Protein AF-A0A1H9X9X4-F1 (afdb_monomer_lite)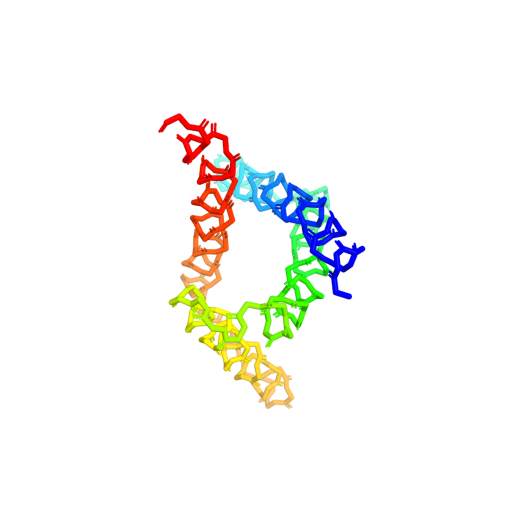

Secondary structure (DSSP, 8-state):
-HHHHHHHHHHHHHHHHHHHHHHHHHHHHHHHT---HHHHHHHHHHHHHHHHHHHHHHHH-TTSTTHHHHHHHHHHHHHHHHHHHTTPPPPHHHHHHHHHHHHHHHHHHHHHHHHTT-

Sequence (118 aa):
MKTLRKASKIIDVVVFVAATLAIAGVFYEGMTLKWYDIVGMFVICMDYSFMPATIIHLIVDRKEKMIWFHVFSMVIILIAIVMKISETDYPAITLVLWYFYIWFLYGTIYVKAFWLDK

Foldseek 3Di:
DVVLVVVLLVLLVQLLVLLVLLLVQVVVCVVVVHDDVVSVVSVVSNVVSVVVSLVSCCVPVVPPPLVVLSVVVVVVVVVVVVCVVVVHDDDPVVVVVVSVSSNVSSVVVNVCVVPVVD

Structure (mmCIF, N/CA/C/O backbone):
data_AF-A0A1H9X9X4-F1
#
_entry.id   AF-A0A1H9X9X4-F1
#
loop_
_atom_site.group_PDB
_atom_site.id
_atom_site.type_symbol
_atom_site.label_atom_id
_atom_site.label_alt_id
_atom_site.label_comp_id
_atom_site.label_asym_id
_atom_site.label_entity_id
_atom_site.label_seq_id
_atom_site.pdbx_PDB_ins_code
_atom_site.Cartn_x
_atom_site.Cartn_y
_atom_site.Cartn_z
_atom_site.occupancy
_atom_site.B_iso_or_equiv
_atom_site.auth_seq_id
_atom_site.auth_comp_id
_atom_site.auth_asym_id
_atom_site.auth_atom_id
_atom_site.pdbx_PDB_model_num
ATOM 1 N N . MET A 1 1 ? -5.803 -2.601 23.266 1.00 68.69 1 MET A N 1
ATOM 2 C CA . MET A 1 1 ? -6.465 -2.263 21.979 1.00 68.69 1 MET A CA 1
ATOM 3 C C . MET A 1 1 ? -6.376 -0.783 21.601 1.00 68.69 1 MET A C 1
ATOM 5 O O . MET A 1 1 ? -6.004 -0.514 20.469 1.00 68.69 1 MET A O 1
ATOM 9 N N . LYS A 1 2 ? -6.650 0.183 22.498 1.00 76.25 2 LYS A N 1
ATOM 10 C CA . LYS A 1 2 ? -6.583 1.626 22.159 1.00 76.25 2 LYS A CA 1
ATOM 11 C C . LYS A 1 2 ? -5.210 2.083 21.629 1.00 76.25 2 LYS A C 1
ATOM 13 O O . LYS A 1 2 ? -5.159 2.778 20.623 1.00 76.25 2 LYS A O 1
ATOM 18 N N . THR A 1 3 ? -4.111 1.640 22.247 1.00 81.88 3 THR A N 1
ATOM 19 C CA . THR A 1 3 ? -2.740 1.960 21.797 1.00 81.88 3 THR A CA 1
ATOM 20 C C . THR A 1 3 ? -2.440 1.410 20.404 1.00 81.88 3 THR A C 1
ATOM 22 O O . THR A 1 3 ? -1.915 2.131 19.567 1.00 81.88 3 THR A O 1
ATOM 25 N N . LEU A 1 4 ? -2.850 0.167 20.124 1.00 82.50 4 LEU A N 1
ATOM 26 C CA . LEU A 1 4 ? -2.650 -0.478 18.823 1.00 82.50 4 LEU A CA 1
ATOM 27 C C . LEU A 1 4 ? -3.436 0.233 17.711 1.00 82.50 4 LEU A C 1
ATOM 29 O O . LEU A 1 4 ?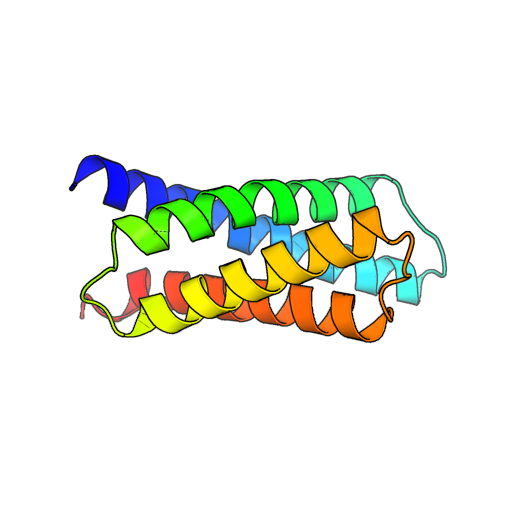 -2.907 0.437 16.629 1.00 82.50 4 LEU A O 1
ATOM 33 N N . ARG A 1 5 ? -4.656 0.697 18.009 1.00 81.94 5 ARG A N 1
ATOM 34 C CA . ARG A 1 5 ? -5.467 1.511 17.090 1.00 81.94 5 ARG A CA 1
ATOM 35 C C . ARG A 1 5 ? -4.883 2.911 16.849 1.00 81.94 5 ARG A C 1
ATOM 37 O O . ARG A 1 5 ? -5.092 3.492 15.794 1.00 81.94 5 ARG A O 1
ATOM 44 N N . LYS A 1 6 ? -4.158 3.485 17.815 1.00 83.31 6 LYS A N 1
ATOM 45 C CA . LYS A 1 6 ? -3.428 4.747 17.600 1.00 83.31 6 LYS A CA 1
ATOM 46 C C . LYS A 1 6 ? -2.180 4.523 16.743 1.00 83.31 6 LYS A C 1
ATOM 48 O O . LYS A 1 6 ? -1.901 5.333 15.870 1.00 83.31 6 LYS A O 1
ATOM 53 N N . ALA A 1 7 ? -1.465 3.424 16.983 1.00 84.88 7 ALA A N 1
ATOM 54 C CA . ALA A 1 7 ? -0.311 3.032 16.183 1.00 84.88 7 ALA A CA 1
ATOM 55 C C . ALA A 1 7 ? -0.704 2.711 14.734 1.00 84.88 7 ALA A C 1
ATOM 57 O O . ALA A 1 7 ? -0.021 3.176 13.828 1.00 84.88 7 ALA A O 1
ATOM 58 N N . SER A 1 8 ? -1.827 2.009 14.513 1.00 86.88 8 SER A N 1
ATOM 59 C CA . SER A 1 8 ? -2.323 1.707 13.163 1.00 86.88 8 SER A CA 1
ATOM 60 C C . SER A 1 8 ? -2.524 2.986 12.357 1.00 86.88 8 SER A C 1
ATOM 62 O O . SER A 1 8 ? -1.907 3.125 11.317 1.00 86.88 8 SER A O 1
ATOM 64 N N . LYS A 1 9 ? -3.204 3.997 12.918 1.00 86.69 9 LYS A N 1
ATOM 65 C CA . LYS A 1 9 ? -3.400 5.295 12.247 1.00 86.69 9 LYS A CA 1
ATOM 66 C C . LYS A 1 9 ? -2.101 5.962 11.787 1.00 86.69 9 LYS A C 1
ATOM 68 O O . LYS A 1 9 ? -2.086 6.598 10.744 1.00 86.69 9 LYS A O 1
ATOM 73 N N . ILE A 1 10 ? -1.026 5.868 12.572 1.00 89.12 10 ILE A N 1
ATOM 74 C CA . ILE A 1 10 ? 0.274 6.444 12.191 1.00 89.12 10 ILE A CA 1
ATOM 75 C C . ILE A 1 10 ? 0.867 5.653 11.025 1.00 89.12 10 ILE A C 1
ATOM 77 O O . ILE A 1 10 ? 1.336 6.243 10.056 1.00 89.12 10 ILE A O 1
ATOM 81 N N . ILE A 1 11 ? 0.815 4.324 11.113 1.00 91.56 11 ILE A N 1
ATOM 82 C CA . ILE A 1 11 ? 1.291 3.435 10.056 1.00 91.56 11 ILE A CA 1
ATOM 83 C C . ILE A 1 11 ? 0.491 3.671 8.769 1.00 91.56 11 ILE A C 1
ATOM 85 O O . ILE A 1 11 ? 1.090 3.744 7.705 1.00 91.56 11 ILE A O 1
ATOM 89 N N . ASP A 1 12 ? -0.819 3.896 8.857 1.00 91.38 12 ASP A N 1
ATOM 90 C CA . ASP A 1 12 ? -1.682 4.146 7.700 1.00 91.38 12 ASP A CA 1
ATOM 91 C C . ASP A 1 12 ? -1.232 5.371 6.898 1.00 91.38 12 ASP A C 1
ATOM 93 O O . ASP A 1 12 ? -1.203 5.343 5.668 1.00 91.38 12 ASP A O 1
ATOM 97 N N . VAL A 1 13 ? -0.820 6.435 7.596 1.00 91.62 13 VAL A N 1
ATOM 98 C CA . VAL A 1 13 ? -0.254 7.637 6.968 1.00 91.62 13 VAL A CA 1
ATOM 99 C C . VAL A 1 13 ? 1.063 7.318 6.270 1.00 91.62 13 VAL A C 1
ATOM 101 O O . VAL A 1 13 ? 1.278 7.759 5.144 1.00 91.62 13 VAL A O 1
ATOM 104 N N . VAL A 1 14 ? 1.936 6.542 6.917 1.00 92.81 14 VAL A N 1
ATOM 105 C CA . VAL A 1 14 ? 3.222 6.137 6.331 1.00 92.81 14 VAL A CA 1
ATOM 106 C C . VAL A 1 14 ? 2.999 5.321 5.058 1.00 92.81 14 VAL A C 1
ATOM 108 O O . VAL A 1 14 ? 3.609 5.633 4.037 1.00 92.81 14 VAL A O 1
ATOM 111 N N . VAL A 1 15 ? 2.087 4.344 5.090 1.00 94.50 15 VAL A N 1
ATOM 112 C CA . VAL A 1 15 ? 1.727 3.528 3.920 1.00 94.50 15 VAL A CA 1
ATOM 113 C C . VAL A 1 15 ? 1.198 4.410 2.796 1.00 94.50 15 VAL A C 1
ATOM 115 O O . VAL A 1 15 ? 1.648 4.290 1.659 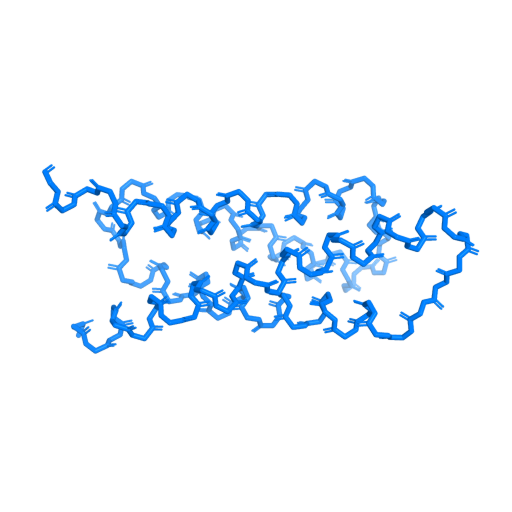1.00 94.50 15 VAL A O 1
ATOM 118 N N . PHE A 1 16 ? 0.280 5.329 3.103 1.00 94.50 16 PHE A N 1
ATOM 119 C CA . PHE A 1 16 ? -0.305 6.217 2.102 1.00 94.50 16 PHE A CA 1
ATOM 120 C C . PHE A 1 16 ? 0.739 7.117 1.428 1.00 94.50 16 PHE A C 1
ATOM 122 O O . PHE A 1 16 ? 0.761 7.238 0.200 1.00 94.50 16 PHE A O 1
ATOM 129 N N . VAL A 1 17 ? 1.631 7.728 2.213 1.00 94.00 17 VAL A N 1
ATOM 130 C CA . VAL A 1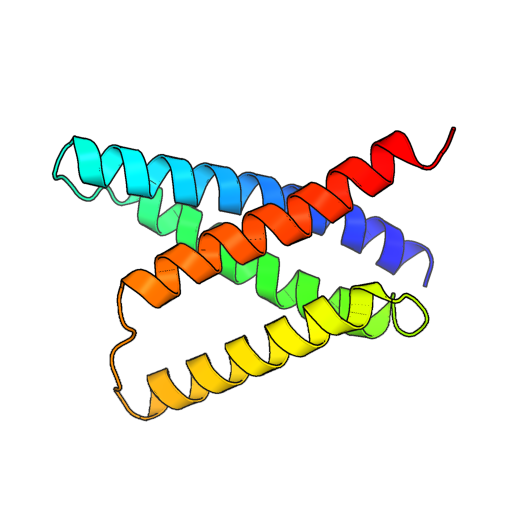 17 ? 2.700 8.589 1.690 1.00 94.00 17 VAL A CA 1
ATOM 131 C C . VAL A 1 17 ? 3.691 7.774 0.862 1.00 94.00 17 VAL A C 1
ATOM 133 O O . VAL A 1 17 ? 4.019 8.181 -0.251 1.00 94.00 17 VAL A O 1
ATOM 136 N N . ALA A 1 18 ? 4.124 6.611 1.355 1.00 93.50 18 ALA A N 1
ATOM 137 C CA . ALA A 1 18 ? 5.051 5.745 0.633 1.00 93.50 18 ALA A CA 1
ATOM 138 C C . ALA A 1 18 ? 4.451 5.251 -0.692 1.00 93.50 18 ALA A C 1
ATOM 140 O O . ALA A 1 18 ? 5.110 5.345 -1.723 1.00 93.50 18 ALA A O 1
ATOM 141 N N . ALA A 1 19 ? 3.183 4.825 -0.693 1.00 93.62 19 ALA A N 1
ATOM 142 C CA . ALA A 1 19 ? 2.465 4.434 -1.905 1.00 93.62 19 ALA A CA 1
ATOM 143 C C . ALA A 1 19 ? 2.346 5.595 -2.903 1.00 93.62 19 ALA A C 1
ATOM 145 O O . ALA A 1 19 ? 2.576 5.415 -4.096 1.00 93.62 19 ALA A O 1
ATOM 146 N N . THR A 1 20 ? 2.044 6.804 -2.420 1.00 94.50 20 THR A N 1
ATOM 147 C CA . THR A 1 20 ? 1.959 8.003 -3.269 1.00 94.50 20 THR A CA 1
ATOM 148 C C . THR A 1 20 ? 3.301 8.309 -3.938 1.00 94.50 20 THR A C 1
ATOM 150 O O . THR A 1 20 ? 3.346 8.548 -5.144 1.00 94.50 20 THR A O 1
ATOM 153 N N . LEU A 1 21 ? 4.397 8.275 -3.172 1.00 93.19 21 LEU A N 1
ATOM 154 C CA . LEU A 1 21 ? 5.745 8.524 -3.687 1.00 93.19 21 LEU A CA 1
ATOM 155 C C . LEU A 1 21 ? 6.219 7.412 -4.628 1.00 93.19 21 LEU A C 1
ATOM 157 O O . LEU A 1 21 ? 6.841 7.714 -5.642 1.00 93.19 21 LEU A O 1
ATOM 161 N N . ALA A 1 22 ? 5.895 6.151 -4.333 1.00 90.75 22 ALA A N 1
ATOM 162 C CA . ALA A 1 22 ? 6.214 5.015 -5.192 1.00 90.75 22 ALA A CA 1
ATOM 163 C C . ALA A 1 22 ? 5.511 5.137 -6.549 1.00 90.75 22 ALA A C 1
ATOM 165 O O . ALA A 1 22 ? 6.164 5.045 -7.585 1.00 90.75 22 ALA A O 1
ATOM 166 N N . ILE A 1 23 ? 4.205 5.429 -6.556 1.00 91.62 23 ILE A N 1
ATOM 167 C CA . ILE A 1 23 ? 3.447 5.672 -7.789 1.00 91.62 23 ILE A CA 1
ATOM 168 C C . ILE A 1 23 ? 4.055 6.854 -8.548 1.00 91.62 23 ILE A C 1
ATOM 170 O O . ILE A 1 23 ? 4.419 6.706 -9.711 1.00 91.62 23 ILE A O 1
ATOM 174 N N . ALA A 1 24 ? 4.224 8.011 -7.902 1.00 90.50 24 ALA A N 1
ATOM 175 C CA . ALA A 1 24 ? 4.791 9.191 -8.554 1.00 90.50 24 ALA A CA 1
ATOM 176 C C . ALA A 1 24 ? 6.182 8.917 -9.153 1.00 90.50 24 ALA A C 1
ATOM 178 O O . ALA A 1 24 ? 6.455 9.329 -10.280 1.00 90.50 24 ALA A O 1
ATOM 179 N N . GLY A 1 25 ? 7.025 8.177 -8.429 1.00 87.62 25 GLY A N 1
ATOM 180 C CA . GLY A 1 25 ? 8.339 7.738 -8.883 1.00 87.62 25 GLY A CA 1
ATOM 181 C C . GLY A 1 25 ? 8.261 6.867 -10.132 1.00 87.62 25 GLY A C 1
ATOM 182 O O . GLY A 1 25 ? 8.857 7.214 -11.146 1.00 87.62 25 GLY A O 1
ATOM 183 N N . VAL A 1 26 ? 7.457 5.801 -10.104 1.00 85.88 26 VAL A N 1
ATOM 184 C CA . VAL A 1 26 ? 7.297 4.878 -11.243 1.00 85.88 26 VAL A CA 1
ATOM 185 C C . VAL A 1 26 ? 6.765 5.601 -12.485 1.00 85.88 26 VAL A C 1
ATOM 187 O O . VAL A 1 26 ? 7.233 5.357 -13.597 1.00 85.88 26 VAL A O 1
ATOM 190 N N . PHE A 1 27 ? 5.813 6.524 -12.323 1.00 87.00 27 PHE A N 1
ATOM 191 C CA . PHE A 1 27 ? 5.314 7.327 -13.444 1.00 87.00 27 PHE A CA 1
ATOM 192 C C . PHE A 1 27 ? 6.387 8.277 -13.995 1.00 87.00 27 PHE A C 1
ATOM 194 O O . PHE A 1 27 ? 6.540 8.380 -15.213 1.00 87.00 27 PHE A O 1
ATOM 201 N N . TYR A 1 28 ? 7.154 8.941 -13.127 1.00 86.00 28 TYR A N 1
ATOM 202 C CA . TYR A 1 28 ? 8.253 9.815 -13.543 1.00 86.00 28 TYR A CA 1
ATOM 203 C C . TYR A 1 28 ? 9.354 9.049 -14.294 1.00 86.00 28 TYR A C 1
ATOM 205 O O . TYR A 1 28 ? 9.851 9.508 -15.324 1.00 86.00 28 TYR A O 1
ATOM 213 N N . GLU A 1 29 ? 9.703 7.855 -13.827 1.00 84.12 29 GLU A N 1
ATOM 214 C CA . GLU A 1 29 ? 10.651 6.955 -14.490 1.00 84.12 29 GLU A CA 1
ATOM 215 C C . GLU A 1 29 ? 10.147 6.483 -15.848 1.00 84.12 29 GLU A C 1
ATOM 217 O O . GLU A 1 29 ? 10.891 6.509 -16.829 1.00 84.12 29 GLU A O 1
ATOM 222 N N . GLY A 1 30 ? 8.859 6.141 -15.938 1.00 81.19 30 GLY A N 1
ATOM 223 C CA . GLY A 1 30 ? 8.211 5.816 -17.206 1.00 81.19 30 GLY A CA 1
ATOM 224 C C . GLY A 1 30 ? 8.266 6.972 -18.210 1.00 81.19 30 GLY A C 1
ATOM 225 O O . GLY A 1 30 ? 8.517 6.746 -19.391 1.00 81.19 30 GLY A O 1
ATOM 226 N N . MET A 1 31 ? 8.097 8.216 -17.749 1.00 83.44 31 MET A N 1
ATOM 227 C CA . MET A 1 31 ? 8.208 9.411 -18.597 1.00 83.44 31 MET A CA 1
ATOM 228 C C . MET A 1 31 ? 9.648 9.710 -19.029 1.00 83.44 31 MET A C 1
ATOM 230 O O . MET A 1 31 ? 9.875 10.176 -20.144 1.00 83.44 31 MET A O 1
ATOM 234 N N . THR A 1 32 ? 10.619 9.483 -18.145 1.00 87.25 32 THR A N 1
ATOM 235 C CA . THR A 1 32 ? 12.037 9.784 -18.398 1.00 87.25 32 THR A CA 1
ATOM 236 C C . THR A 1 32 ? 12.800 8.627 -19.040 1.00 87.25 32 THR A C 1
ATOM 238 O O . THR A 1 32 ? 13.946 8.820 -19.451 1.00 87.25 32 THR A O 1
ATOM 241 N N . LEU A 1 33 ? 12.171 7.450 -19.156 1.00 81.12 33 LEU A N 1
ATOM 242 C CA . LEU A 1 33 ? 12.760 6.196 -19.638 1.00 81.12 33 LEU A CA 1
ATOM 243 C C . LEU A 1 33 ? 14.052 5.824 -18.884 1.00 81.12 33 LEU A C 1
ATOM 245 O O . LEU A 1 33 ? 14.983 5.260 -19.461 1.00 81.12 33 LEU A O 1
ATOM 249 N N . LYS A 1 34 ? 14.127 6.173 -17.593 1.00 80.62 34 LYS A N 1
ATOM 250 C CA . LYS A 1 34 ? 15.274 5.926 -16.708 1.00 80.62 34 LYS A CA 1
ATOM 251 C C . LYS A 1 34 ? 14.786 5.389 -15.373 1.00 80.62 34 LYS A C 1
ATOM 253 O O . LYS A 1 34 ? 13.814 5.906 -14.846 1.00 80.62 34 LYS A O 1
ATOM 258 N N . TRP A 1 35 ? 15.491 4.395 -14.835 1.00 75.25 35 TRP A N 1
ATOM 259 C CA . TRP A 1 35 ? 15.240 3.856 -13.500 1.00 75.25 35 TRP A CA 1
ATOM 260 C C . TRP A 1 35 ? 16.235 4.462 -12.506 1.00 75.25 35 TRP A C 1
ATOM 262 O O . TRP A 1 35 ? 17.448 4.363 -12.695 1.00 75.25 35 TRP A O 1
ATOM 272 N N . TYR A 1 36 ? 15.723 5.121 -11.478 1.00 78.12 36 TYR A N 1
ATOM 273 C CA . TYR A 1 36 ? 16.443 5.767 -10.394 1.00 78.12 36 TYR A CA 1
ATOM 274 C C . TYR A 1 36 ? 16.302 4.936 -9.112 1.00 78.12 36 TYR A C 1
ATOM 276 O O . TYR A 1 36 ? 15.207 4.585 -8.675 1.00 78.12 36 TYR A O 1
ATOM 284 N N . ASP A 1 37 ? 17.416 4.708 -8.417 1.00 78.19 37 ASP A N 1
ATOM 285 C CA . ASP A 1 37 ? 17.445 3.904 -7.182 1.00 78.19 37 ASP A CA 1
ATOM 286 C C . ASP A 1 37 ? 16.495 4.424 -6.085 1.00 78.19 37 ASP A C 1
ATOM 288 O O . ASP A 1 37 ? 16.000 3.666 -5.247 1.00 78.19 37 ASP A O 1
ATOM 292 N N . ILE A 1 38 ? 16.196 5.727 -6.108 1.00 81.00 38 ILE A N 1
ATOM 293 C CA . ILE A 1 38 ? 15.287 6.369 -5.157 1.00 81.00 38 ILE A CA 1
ATOM 294 C C . ILE A 1 38 ? 13.846 5.850 -5.265 1.00 81.00 38 ILE A C 1
ATOM 296 O O . ILE A 1 38 ? 13.161 5.747 -4.249 1.00 81.00 38 ILE A O 1
ATOM 300 N N . VAL A 1 39 ? 13.386 5.464 -6.459 1.00 80.31 39 VAL A N 1
ATOM 301 C CA . VAL A 1 39 ? 12.031 4.920 -6.641 1.00 80.31 39 VAL A CA 1
ATOM 302 C C . VAL A 1 39 ? 11.945 3.508 -6.085 1.00 80.31 39 VAL A C 1
ATOM 304 O O . VAL A 1 39 ? 10.982 3.186 -5.388 1.00 80.31 39 VAL A O 1
ATOM 307 N N . GLY A 1 40 ? 12.996 2.705 -6.278 1.00 81.19 40 GLY A N 1
ATOM 308 C CA . GLY A 1 40 ? 13.128 1.403 -5.622 1.00 81.19 40 GLY A CA 1
ATOM 309 C C . GLY A 1 40 ? 13.013 1.509 -4.098 1.00 81.19 40 GLY A C 1
ATOM 310 O O . GLY A 1 40 ? 12.319 0.708 -3.473 1.00 81.19 40 GLY A O 1
ATOM 311 N N . MET A 1 41 ? 13.603 2.548 -3.497 1.00 86.75 41 MET A N 1
ATOM 312 C CA . MET A 1 41 ? 13.472 2.809 -2.060 1.00 86.75 41 MET A CA 1
ATOM 313 C C . MET A 1 41 ? 12.023 3.104 -1.645 1.00 86.75 41 MET A C 1
ATOM 315 O O . MET A 1 41 ? 11.564 2.571 -0.636 1.00 86.75 41 MET A O 1
ATOM 319 N N . PHE A 1 42 ? 11.277 3.902 -2.416 1.00 87.94 42 PHE A N 1
ATOM 320 C CA . PHE A 1 42 ? 9.871 4.194 -2.107 1.00 87.94 42 PHE A CA 1
ATOM 321 C C . PHE A 1 42 ? 8.972 2.962 -2.218 1.00 87.94 42 PHE A C 1
ATOM 323 O O . PHE A 1 42 ? 8.112 2.766 -1.358 1.00 87.94 42 PHE A O 1
ATOM 330 N N . VAL A 1 43 ? 9.201 2.113 -3.223 1.00 86.50 43 VAL A N 1
ATOM 331 C CA . VAL A 1 43 ? 8.487 0.836 -3.382 1.00 86.50 43 VAL A CA 1
ATOM 332 C C . VAL A 1 43 ? 8.740 -0.072 -2.177 1.00 86.50 43 VAL A C 1
ATOM 334 O O . VAL A 1 43 ? 7.792 -0.560 -1.566 1.00 86.50 43 VAL A O 1
ATOM 337 N N . ILE A 1 44 ? 10.001 -0.210 -1.757 1.00 88.56 44 ILE A N 1
ATOM 338 C CA . ILE A 1 44 ? 10.368 -0.964 -0.551 1.00 88.56 44 ILE A CA 1
ATOM 339 C C . ILE A 1 44 ? 9.658 -0.378 0.677 1.00 88.56 44 ILE A C 1
ATOM 341 O O . ILE A 1 44 ? 9.001 -1.103 1.421 1.00 88.56 44 ILE A O 1
ATOM 345 N N . CYS A 1 45 ? 9.727 0.936 0.898 1.00 91.25 45 CYS A N 1
ATOM 346 C CA . CYS A 1 45 ? 9.047 1.566 2.030 1.00 91.25 45 CYS A CA 1
ATOM 347 C C . CYS A 1 45 ? 7.532 1.312 2.023 1.00 91.25 45 CYS A C 1
ATOM 349 O O . CYS A 1 45 ? 6.950 1.090 3.086 1.00 91.25 45 CYS A O 1
ATOM 351 N N . MET A 1 46 ? 6.894 1.320 0.851 1.00 93.44 46 MET A N 1
ATOM 352 C CA . MET A 1 46 ? 5.475 1.007 0.708 1.00 93.44 46 MET A CA 1
ATOM 353 C C . MET A 1 46 ? 5.190 -0.448 1.097 1.00 93.44 46 MET A C 1
ATOM 355 O O . MET A 1 46 ? 4.358 -0.677 1.972 1.00 93.44 46 MET A O 1
ATOM 359 N N . ASP A 1 47 ? 5.903 -1.420 0.529 1.00 88.38 47 ASP A N 1
ATOM 360 C CA . ASP A 1 47 ? 5.669 -2.844 0.804 1.00 88.38 47 ASP A CA 1
ATOM 361 C C . ASP A 1 47 ? 5.897 -3.189 2.285 1.00 88.38 47 ASP A C 1
ATOM 363 O O . ASP A 1 47 ? 5.051 -3.814 2.939 1.00 88.38 47 ASP A O 1
ATOM 367 N N . TYR A 1 48 ? 7.014 -2.719 2.851 1.00 90.31 48 TYR A N 1
ATOM 368 C CA . TYR A 1 48 ? 7.391 -2.999 4.238 1.00 90.31 48 TYR A CA 1
ATOM 369 C C . TYR A 1 48 ? 6.560 -2.238 5.269 1.00 90.31 48 TYR A C 1
ATOM 371 O O . TYR A 1 48 ? 6.519 -2.656 6.424 1.00 90.31 48 TYR A O 1
ATOM 379 N N . SER A 1 49 ? 5.886 -1.150 4.894 1.00 93.00 49 SER A N 1
ATOM 380 C CA . SER A 1 49 ? 4.907 -0.500 5.773 1.00 93.00 49 SER A CA 1
ATOM 381 C C . SER A 1 49 ? 3.515 -1.123 5.629 1.00 93.00 49 SER A C 1
ATOM 383 O O . SER A 1 49 ? 2.825 -1.318 6.632 1.00 93.00 49 SER A O 1
ATOM 385 N N . PHE A 1 50 ? 3.120 -1.511 4.413 1.00 93.81 50 PHE A N 1
ATOM 386 C CA . PHE A 1 50 ? 1.809 -2.086 4.112 1.00 93.81 50 PHE A CA 1
ATOM 387 C C . PHE A 1 50 ? 1.596 -3.458 4.755 1.00 93.81 50 PHE A C 1
ATOM 389 O O . PHE A 1 50 ? 0.514 -3.738 5.281 1.00 93.81 50 PHE A O 1
ATOM 396 N N . MET A 1 51 ? 2.613 -4.322 4.744 1.00 92.38 51 MET A N 1
ATOM 397 C CA . MET A 1 51 ? 2.491 -5.670 5.302 1.00 92.38 51 MET A CA 1
ATOM 398 C C . MET A 1 51 ? 2.217 -5.651 6.825 1.00 92.38 51 MET A C 1
ATOM 400 O O . MET A 1 51 ? 1.214 -6.237 7.249 1.00 92.38 51 MET A O 1
ATOM 404 N N . PRO A 1 52 ? 2.997 -4.940 7.668 1.00 91.44 52 PRO A N 1
ATOM 405 C CA . PRO A 1 52 ? 2.668 -4.762 9.083 1.00 91.44 52 PRO A CA 1
ATOM 406 C C . PRO A 1 52 ? 1.310 -4.096 9.307 1.00 91.44 52 PRO A C 1
ATOM 408 O O . PRO A 1 52 ? 0.564 -4.515 10.194 1.00 91.44 52 PRO A O 1
ATOM 411 N N . ALA A 1 53 ? 0.962 -3.089 8.500 1.00 93.00 53 ALA A N 1
ATOM 412 C CA . ALA A 1 53 ? -0.325 -2.407 8.599 1.00 93.00 53 ALA A CA 1
ATOM 413 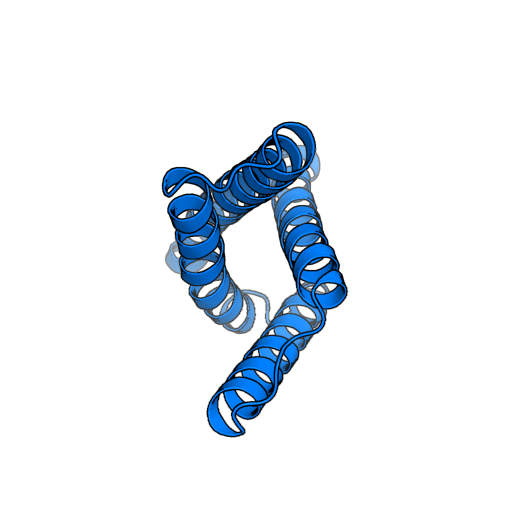C C . ALA A 1 53 ? -1.491 -3.382 8.380 1.00 93.00 53 ALA A C 1
ATOM 415 O O . ALA A 1 53 ? -2.418 -3.442 9.188 1.00 93.00 53 ALA A O 1
ATOM 416 N N . THR A 1 54 ? -1.400 -4.219 7.347 1.00 93.12 54 THR A N 1
ATOM 417 C CA . THR A 1 54 ? -2.387 -5.261 7.044 1.00 93.12 54 THR A CA 1
ATOM 418 C C . THR A 1 54 ? -2.561 -6.224 8.218 1.00 93.12 54 THR A C 1
ATOM 420 O O . THR A 1 54 ? -3.690 -6.478 8.639 1.00 93.12 54 THR A O 1
ATOM 423 N N . ILE A 1 55 ? -1.464 -6.700 8.817 1.00 92.62 55 ILE A N 1
ATOM 424 C CA . ILE A 1 55 ? -1.513 -7.585 9.994 1.00 92.62 55 ILE A CA 1
ATOM 425 C C . ILE A 1 55 ? -2.200 -6.893 11.180 1.00 92.62 55 ILE A C 1
ATOM 427 O O . ILE A 1 55 ? -3.045 -7.491 11.849 1.00 92.62 55 ILE A O 1
ATOM 431 N N . ILE A 1 56 ? -1.873 -5.626 11.442 1.00 91.69 56 ILE A N 1
ATOM 432 C CA . ILE A 1 56 ? -2.476 -4.864 12.541 1.00 91.69 56 ILE A CA 1
ATOM 433 C C . ILE A 1 56 ? -3.981 -4.685 12.316 1.00 91.69 56 ILE A C 1
ATOM 435 O O . ILE A 1 56 ? -4.757 -4.917 13.247 1.00 91.69 56 ILE A O 1
ATOM 439 N N . HIS A 1 57 ? -4.420 -4.343 11.104 1.00 91.00 57 HIS A N 1
ATOM 440 C CA . HIS A 1 57 ? -5.842 -4.167 10.797 1.00 91.00 57 HIS A CA 1
ATOM 441 C C . HIS A 1 57 ? -6.643 -5.469 10.880 1.00 91.00 57 HIS A C 1
ATOM 443 O O . HIS A 1 57 ? -7.764 -5.459 11.393 1.00 91.00 57 HIS A O 1
ATOM 449 N N . LEU A 1 58 ? -6.057 -6.613 10.514 1.00 91.75 58 LEU A N 1
ATOM 450 C CA . LEU A 1 58 ? -6.673 -7.926 10.752 1.00 91.75 58 LEU A CA 1
ATOM 451 C C . LEU A 1 58 ? -6.928 -8.201 12.245 1.00 91.75 58 LEU A C 1
ATOM 453 O O . LEU A 1 58 ? -7.844 -8.942 12.608 1.00 91.75 58 LEU A O 1
ATOM 457 N N . ILE A 1 59 ? -6.139 -7.601 13.139 1.00 89.94 59 ILE A N 1
ATOM 458 C CA . ILE A 1 59 ? -6.314 -7.732 14.588 1.00 89.94 59 ILE A CA 1
ATOM 459 C C . ILE A 1 59 ? -7.291 -6.683 15.130 1.00 89.94 59 ILE A C 1
ATOM 461 O O . ILE A 1 59 ? -8.160 -7.030 15.932 1.00 89.94 59 ILE A O 1
ATOM 465 N N . VAL A 1 60 ? -7.142 -5.419 14.727 1.00 87.12 60 VAL A N 1
ATOM 466 C CA . VAL A 1 60 ? -7.866 -4.274 15.305 1.00 87.12 60 VAL A CA 1
ATOM 467 C C . VAL A 1 60 ? -9.294 -4.162 14.771 1.00 87.12 60 VAL A C 1
ATOM 469 O O . VAL A 1 60 ? -10.199 -3.855 15.548 1.00 87.12 60 VAL A O 1
ATOM 472 N N . ASP A 1 61 ? -9.522 -4.465 13.494 1.00 84.69 61 ASP A N 1
ATOM 473 C CA . ASP A 1 61 ? -10.777 -4.151 12.801 1.00 84.69 61 ASP A CA 1
ATOM 474 C C . ASP A 1 61 ? -11.668 -5.373 12.562 1.00 84.69 61 ASP A C 1
ATOM 476 O O . ASP A 1 61 ? -12.548 -5.354 11.710 1.00 84.69 61 ASP A O 1
ATOM 480 N N . ARG A 1 62 ? -11.526 -6.427 13.376 1.00 79.38 62 ARG A N 1
ATOM 481 C CA . ARG A 1 62 ? -12.299 -7.689 13.279 1.00 79.38 62 ARG A CA 1
ATOM 482 C C . ARG A 1 62 ? -13.814 -7.546 13.175 1.00 79.38 62 ARG A C 1
ATOM 484 O O . ARG A 1 62 ? -14.478 -8.473 12.728 1.00 79.38 62 ARG A O 1
ATOM 491 N N . LYS A 1 63 ? -14.367 -6.424 13.632 1.00 78.12 63 LYS A N 1
ATOM 492 C CA . LYS A 1 63 ? -15.808 -6.142 13.614 1.00 78.12 63 LYS A CA 1
ATOM 493 C C . LYS A 1 63 ? -16.206 -5.099 12.566 1.00 78.12 63 LYS A C 1
ATOM 495 O O . LYS A 1 63 ? -17.393 -4.833 12.406 1.00 78.12 63 LYS A O 1
ATOM 500 N N . GLU A 1 64 ? -15.245 -4.494 11.872 1.00 82.56 64 GLU A N 1
ATOM 501 C CA . GLU A 1 64 ? -15.503 -3.483 10.851 1.00 82.56 64 GLU A CA 1
ATOM 502 C C . GLU A 1 64 ? -15.552 -4.116 9.463 1.00 82.56 64 GLU A C 1
ATOM 504 O O . GLU A 1 64 ? -14.777 -5.012 9.146 1.00 82.56 64 GLU A O 1
ATOM 509 N N . LYS A 1 65 ? -16.420 -3.605 8.582 1.00 83.62 65 LYS A N 1
ATOM 510 C CA . LYS A 1 65 ? -16.526 -4.101 7.198 1.00 83.62 65 LYS A CA 1
ATOM 511 C C . LYS A 1 65 ? -15.212 -3.989 6.417 1.00 83.62 65 LYS A C 1
ATOM 513 O O . LYS A 1 65 ? -14.997 -4.752 5.484 1.00 83.62 65 LYS A O 1
ATOM 518 N N . MET A 1 66 ? -14.336 -3.058 6.798 1.00 84.19 66 MET A N 1
ATOM 519 C CA . MET A 1 66 ? -13.064 -2.849 6.108 1.00 84.19 66 MET A CA 1
ATOM 520 C C . MET A 1 66 ? -12.058 -3.985 6.311 1.00 84.19 66 MET A C 1
ATOM 522 O O . MET A 1 66 ? -11.119 -4.086 5.525 1.00 84.19 66 MET A O 1
ATOM 526 N N . ILE A 1 67 ? -12.260 -4.880 7.289 1.00 89.94 67 ILE A N 1
ATOM 527 C CA . ILE A 1 67 ? -11.366 -6.030 7.474 1.00 89.94 67 ILE A CA 1
ATOM 528 C C . ILE A 1 67 ? -11.264 -6.895 6.219 1.00 89.94 67 ILE A C 1
ATOM 530 O O . ILE A 1 67 ? -10.196 -7.429 5.940 1.00 89.94 67 ILE A O 1
ATOM 534 N N . TRP A 1 68 ? -12.339 -6.999 5.431 1.00 91.31 68 TRP A N 1
ATOM 535 C CA . TRP A 1 68 ? -12.355 -7.814 4.219 1.00 91.31 68 TRP A CA 1
ATOM 536 C C . TRP A 1 68 ? -11.313 -7.365 3.190 1.00 91.31 68 TRP A C 1
ATOM 538 O O . TRP A 1 68 ? -10.730 -8.216 2.524 1.00 91.31 68 TRP A O 1
ATOM 548 N N . PHE A 1 69 ? -11.003 -6.066 3.120 1.00 93.56 69 PHE A N 1
ATOM 549 C CA . PHE A 1 69 ? -9.921 -5.568 2.270 1.00 93.56 69 PHE A CA 1
ATOM 550 C C . PHE A 1 69 ? -8.555 -6.022 2.786 1.00 93.56 69 PHE A C 1
ATOM 552 O O . PHE A 1 69 ? -7.737 -6.491 2.009 1.00 93.56 69 PHE A O 1
ATOM 559 N N . HIS A 1 70 ? -8.317 -5.998 4.098 1.00 93.75 70 HIS A N 1
ATOM 560 C CA . HIS A 1 70 ? -7.063 -6.503 4.667 1.00 93.75 70 HIS A CA 1
ATOM 561 C C . HIS A 1 70 ? -6.941 -8.034 4.592 1.00 93.75 70 HIS A C 1
ATOM 563 O O . HIS A 1 70 ? -5.836 -8.551 4.441 1.00 93.75 70 HIS A O 1
ATOM 569 N N . VAL A 1 71 ? -8.057 -8.771 4.632 1.00 94.12 71 VAL A N 1
ATOM 570 C CA . VAL A 1 71 ? -8.073 -10.219 4.356 1.00 94.12 71 VAL A CA 1
ATOM 571 C C . VAL A 1 71 ? -7.681 -10.476 2.906 1.00 94.12 71 VAL A C 1
ATOM 573 O O . VAL A 1 71 ? -6.796 -11.291 2.658 1.00 94.12 71 VAL A O 1
ATOM 576 N N . PHE A 1 72 ? -8.279 -9.748 1.960 1.00 94.88 72 PHE A N 1
ATOM 577 C CA . PHE A 1 72 ? -7.894 -9.815 0.553 1.00 94.88 72 PHE A CA 1
ATOM 578 C C . PHE A 1 72 ? -6.407 -9.481 0.365 1.00 94.88 72 PHE A C 1
ATOM 580 O O . PHE A 1 72 ? -5.683 -10.267 -0.239 1.00 94.88 72 PHE A O 1
ATOM 587 N N . SER A 1 73 ? -5.924 -8.390 0.968 1.00 94.62 73 SER A N 1
ATOM 588 C CA . SER A 1 73 ? -4.508 -8.013 0.954 1.00 94.62 73 SER A CA 1
ATOM 589 C C . SER A 1 73 ? -3.603 -9.147 1.431 1.00 94.62 73 SER A C 1
ATOM 591 O O . SER A 1 73 ? -2.604 -9.449 0.787 1.00 94.62 73 SER A O 1
ATOM 593 N N . MET A 1 74 ? -3.962 -9.807 2.535 1.00 94.81 74 MET A N 1
ATOM 594 C CA . MET A 1 74 ? -3.185 -10.918 3.082 1.00 94.81 74 MET A CA 1
ATOM 595 C C . MET A 1 74 ? -3.153 -12.123 2.137 1.00 94.81 74 MET A C 1
ATOM 597 O O . MET A 1 74 ? -2.103 -12.737 1.971 1.00 94.81 74 MET A O 1
ATOM 601 N N . VAL A 1 75 ? -4.273 -12.445 1.481 1.00 94.62 75 VAL A N 1
ATOM 602 C CA . VAL A 1 75 ? -4.325 -13.514 0.470 1.00 94.62 75 VAL A CA 1
ATOM 603 C C . VAL A 1 75 ? -3.401 -13.194 -0.705 1.00 94.62 75 VAL A C 1
ATOM 605 O O . VAL A 1 75 ? -2.629 -14.057 -1.115 1.00 94.62 75 VAL A O 1
ATOM 608 N N . ILE A 1 76 ? -3.420 -11.957 -1.210 1.00 93.12 76 ILE A N 1
ATOM 609 C CA . ILE A 1 76 ? -2.531 -11.537 -2.302 1.00 93.12 76 ILE A CA 1
ATOM 610 C C . ILE A 1 76 ? -1.057 -11.593 -1.880 1.00 93.12 76 ILE A C 1
ATOM 612 O O . ILE A 1 76 ? -0.239 -12.109 -2.637 1.00 93.12 76 ILE A O 1
ATOM 616 N N . ILE A 1 77 ? -0.714 -11.153 -0.662 1.00 91.69 77 ILE A N 1
ATOM 617 C CA . ILE A 1 77 ? 0.652 -11.273 -0.119 1.00 91.69 77 ILE A CA 1
ATOM 618 C C . ILE A 1 77 ? 1.094 -12.744 -0.076 1.00 91.69 77 ILE A C 1
ATOM 620 O O . ILE A 1 77 ? 2.217 -13.060 -0.462 1.00 91.69 77 ILE A O 1
ATOM 624 N N . LEU A 1 78 ? 0.225 -13.659 0.365 1.00 92.56 78 LEU A N 1
ATOM 625 C CA . LEU A 1 78 ? 0.542 -15.090 0.398 1.00 92.56 78 LEU A CA 1
ATOM 626 C C . LEU A 1 78 ? 0.755 -15.663 -1.008 1.00 92.56 78 LEU A C 1
ATOM 628 O O . LEU A 1 78 ? 1.713 -16.404 -1.215 1.00 92.56 78 LEU A O 1
ATOM 632 N N . ILE A 1 79 ? -0.091 -15.293 -1.975 1.00 91.56 79 ILE A N 1
ATOM 633 C CA . ILE A 1 79 ? 0.083 -15.685 -3.383 1.00 91.56 79 ILE A CA 1
ATOM 634 C C . ILE A 1 79 ? 1.424 -15.172 -3.911 1.00 91.56 79 ILE A C 1
ATOM 636 O O . IL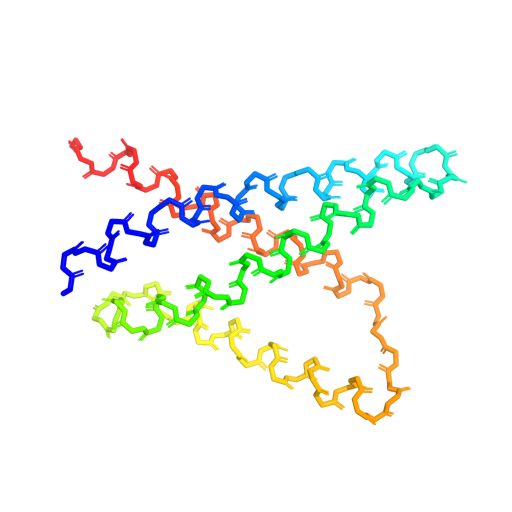E A 1 79 ? 2.155 -15.933 -4.539 1.00 91.56 79 ILE A O 1
ATOM 640 N N . ALA A 1 80 ? 1.780 -13.923 -3.609 1.00 88.44 80 ALA A N 1
ATOM 641 C CA . ALA A 1 80 ? 3.066 -13.359 -3.991 1.00 88.44 80 ALA A CA 1
ATOM 642 C C . ALA A 1 80 ? 4.234 -14.167 -3.391 1.00 88.44 80 ALA A C 1
ATOM 644 O O . ALA A 1 80 ? 5.141 -14.603 -4.097 1.00 88.44 80 ALA A O 1
ATOM 645 N N . ILE A 1 81 ? 4.193 -14.493 -2.101 1.00 90.19 81 ILE A N 1
ATOM 646 C CA . ILE A 1 81 ? 5.238 -15.330 -1.490 1.00 90.19 81 ILE A CA 1
ATOM 647 C C . ILE A 1 81 ? 5.372 -16.678 -2.223 1.00 90.19 81 ILE A C 1
ATOM 649 O O . ILE A 1 81 ? 6.491 -17.089 -2.527 1.00 90.19 81 ILE A O 1
ATOM 653 N N . VAL A 1 82 ? 4.258 -17.333 -2.568 1.00 93.06 82 VAL A N 1
ATOM 654 C CA . VAL A 1 82 ? 4.275 -18.597 -3.328 1.00 93.06 82 VAL A CA 1
ATOM 655 C C . VAL A 1 82 ? 4.892 -18.410 -4.715 1.00 93.06 82 VAL A C 1
ATOM 657 O O . VAL A 1 82 ? 5.791 -19.166 -5.070 1.00 93.06 82 VAL A O 1
ATOM 660 N N . MET A 1 83 ? 4.473 -17.386 -5.464 1.00 91.25 83 MET A N 1
ATOM 661 C CA . MET A 1 83 ? 5.026 -17.076 -6.790 1.00 91.25 83 MET A CA 1
ATOM 662 C C . MET A 1 83 ? 6.528 -16.787 -6.739 1.00 91.25 83 MET A C 1
ATOM 664 O O . MET A 1 83 ? 7.279 -17.210 -7.615 1.00 91.25 83 MET A O 1
ATOM 668 N N . LYS A 1 84 ? 6.985 -16.094 -5.687 1.00 88.12 84 LYS A N 1
ATOM 669 C CA . LYS A 1 84 ? 8.406 -15.804 -5.486 1.00 88.12 84 LYS A CA 1
ATOM 670 C C . LYS A 1 84 ? 9.216 -17.076 -5.234 1.00 88.12 84 LYS A C 1
ATOM 672 O O . LYS A 1 84 ? 10.337 -17.168 -5.724 1.00 88.12 84 LYS A O 1
ATOM 677 N N . ILE A 1 85 ? 8.664 -18.030 -4.483 1.00 93.62 85 ILE A N 1
ATOM 678 C CA . ILE A 1 85 ? 9.300 -19.329 -4.210 1.00 93.62 85 ILE A CA 1
ATOM 679 C C . ILE A 1 85 ? 9.311 -20.211 -5.465 1.00 93.62 85 ILE A C 1
ATOM 681 O O . ILE A 1 85 ? 10.267 -20.949 -5.675 1.00 93.62 85 ILE A O 1
ATOM 685 N N . SER A 1 86 ? 8.283 -20.126 -6.313 1.00 94.56 86 SER A N 1
ATOM 686 C CA . SER A 1 86 ? 8.207 -20.867 -7.577 1.00 94.56 86 SER A CA 1
ATOM 687 C C . SER A 1 86 ? 8.936 -20.191 -8.743 1.00 94.56 86 SER A C 1
ATOM 689 O O . SER A 1 86 ? 8.716 -20.585 -9.886 1.00 94.56 86 SER A O 1
ATOM 691 N N . GLU A 1 87 ? 9.743 -19.155 -8.474 1.00 92.31 87 GLU A N 1
ATOM 692 C CA . GLU A 1 87 ? 10.478 -18.366 -9.479 1.00 92.31 87 GLU A CA 1
ATOM 693 C C . GLU A 1 87 ? 9.587 -17.882 -10.637 1.00 92.31 87 GLU A C 1
ATOM 695 O O . GLU A 1 87 ? 10.011 -17.759 -11.782 1.00 92.31 87 GLU A O 1
ATOM 700 N N . THR A 1 88 ? 8.311 -17.630 -10.342 1.00 90.31 88 THR A N 1
ATOM 701 C CA . THR A 1 88 ? 7.327 -17.202 -11.331 1.00 90.31 88 THR A CA 1
ATOM 702 C C . THR A 1 88 ? 7.267 -15.684 -11.367 1.00 90.31 88 THR A C 1
ATOM 704 O O . THR A 1 88 ? 7.029 -15.038 -10.343 1.00 90.31 88 THR A O 1
ATOM 707 N N . ASP A 1 89 ? 7.448 -15.117 -12.555 1.00 84.44 89 ASP A N 1
ATOM 708 C CA . ASP A 1 89 ? 7.418 -13.672 -12.738 1.00 84.44 89 ASP A CA 1
ATOM 709 C C . ASP A 1 89 ? 6.026 -13.083 -12.498 1.00 84.44 89 ASP A C 1
ATOM 711 O O . ASP A 1 89 ? 4.989 -13.654 -12.854 1.00 84.44 89 ASP A O 1
ATOM 715 N N . TYR A 1 90 ? 6.010 -11.880 -11.927 1.00 81.12 90 TYR A N 1
ATOM 716 C CA . TYR A 1 90 ? 4.795 -11.089 -11.813 1.00 81.12 90 TYR A CA 1
ATOM 717 C C . TYR A 1 90 ? 4.541 -10.339 -13.115 1.00 81.12 90 TYR A C 1
ATOM 719 O O . TYR A 1 90 ? 5.422 -9.612 -13.583 1.00 81.12 90 TYR A O 1
ATOM 727 N N . PRO A 1 91 ? 3.320 -10.400 -13.668 1.00 85.88 91 PRO A N 1
ATOM 728 C CA . PRO A 1 91 ? 2.945 -9.487 -14.733 1.00 85.88 91 PRO A CA 1
ATOM 729 C C . PRO A 1 91 ? 3.067 -8.040 -14.238 1.00 85.88 91 PRO A C 1
ATOM 731 O O . PRO A 1 91 ? 2.525 -7.692 -13.188 1.00 85.88 91 PRO A O 1
ATOM 734 N N . ALA A 1 92 ? 3.740 -7.175 -15.001 1.00 80.56 92 ALA A N 1
ATOM 735 C CA . ALA A 1 92 ? 3.980 -5.783 -14.604 1.00 80.56 92 ALA A CA 1
ATOM 736 C C . ALA A 1 92 ? 2.680 -5.012 -14.306 1.00 80.56 92 ALA A C 1
ATOM 738 O O . ALA A 1 92 ? 2.620 -4.208 -13.377 1.00 80.56 92 ALA A O 1
ATOM 739 N N . ILE A 1 93 ? 1.603 -5.308 -15.042 1.00 83.62 93 ILE A N 1
ATOM 740 C CA . ILE A 1 93 ? 0.285 -4.707 -14.808 1.00 83.62 93 ILE A CA 1
ATOM 741 C C . ILE A 1 93 ? -0.281 -5.049 -13.424 1.00 83.62 93 ILE A C 1
ATOM 743 O O . ILE A 1 93 ? -0.946 -4.217 -12.811 1.00 83.62 93 ILE A O 1
ATOM 747 N N . THR A 1 94 ? 0.025 -6.238 -12.898 1.00 86.19 94 THR A N 1
ATOM 748 C CA . THR A 1 94 ? -0.393 -6.667 -11.561 1.00 86.19 94 THR A CA 1
ATOM 749 C C . THR A 1 94 ? 0.238 -5.784 -10.492 1.00 86.19 94 THR A C 1
ATOM 751 O O . THR A 1 94 ? -0.458 -5.369 -9.572 1.00 86.19 94 THR A O 1
ATOM 754 N N . LEU A 1 95 ? 1.521 -5.434 -10.641 1.00 82.69 95 LEU A N 1
ATOM 755 C CA . LEU A 1 95 ? 2.220 -4.532 -9.719 1.00 82.69 95 LEU A CA 1
ATOM 756 C C . LEU A 1 95 ? 1.628 -3.120 -9.753 1.00 82.69 95 LEU A C 1
ATOM 758 O O . LEU A 1 95 ? 1.390 -2.526 -8.707 1.00 82.69 95 LEU A O 1
ATOM 762 N N . VAL A 1 96 ? 1.312 -2.606 -10.943 1.00 84.50 96 VAL A N 1
ATOM 763 C CA . VAL A 1 96 ? 0.675 -1.287 -11.083 1.00 84.50 96 VAL A CA 1
ATOM 764 C C . VAL A 1 96 ? -0.689 -1.266 -10.391 1.00 84.50 96 VAL A C 1
ATOM 766 O O . VAL A 1 96 ? -0.953 -0.392 -9.566 1.00 84.50 96 VAL A O 1
ATOM 769 N N . LEU A 1 97 ? -1.548 -2.249 -10.682 1.00 90.56 97 LEU A N 1
ATOM 770 C CA . LEU A 1 97 ? -2.861 -2.371 -10.041 1.00 90.56 97 LEU A CA 1
ATOM 771 C C . LEU A 1 97 ? -2.739 -2.537 -8.525 1.00 90.56 97 LEU A C 1
ATOM 773 O O . LEU A 1 97 ? -3.550 -1.987 -7.782 1.00 90.56 97 LEU A O 1
ATOM 777 N N . TRP A 1 98 ? -1.714 -3.252 -8.067 1.00 91.62 98 TRP A N 1
ATOM 778 C CA . TRP A 1 98 ? -1.428 -3.441 -6.654 1.00 91.62 98 TRP A CA 1
ATOM 779 C C . TRP A 1 98 ? -1.055 -2.134 -5.950 1.00 91.62 98 TRP A C 1
ATOM 781 O O . TRP A 1 98 ? -1.622 -1.824 -4.903 1.00 91.62 98 TRP A O 1
ATOM 791 N N . TYR A 1 99 ? -0.183 -1.317 -6.544 1.00 90.69 99 TYR A N 1
ATOM 792 C CA . TYR A 1 99 ? 0.189 -0.018 -5.977 1.00 90.69 99 TYR A CA 1
ATOM 793 C C . TYR A 1 99 ? -1.016 0.916 -5.881 1.00 90.69 99 TYR A C 1
ATOM 795 O O . TYR A 1 99 ? -1.253 1.520 -4.833 1.00 90.69 99 TYR A O 1
ATOM 803 N N . PHE A 1 100 ? -1.833 0.978 -6.937 1.00 92.88 100 PHE A N 1
ATOM 804 C CA . PHE A 1 100 ? -3.076 1.747 -6.905 1.00 92.88 100 PHE A CA 1
ATOM 805 C C . PHE A 1 100 ? -4.058 1.210 -5.864 1.00 92.88 100 PHE A C 1
ATOM 807 O O . PHE A 1 100 ? -4.664 2.005 -5.152 1.00 92.88 100 PHE A O 1
ATOM 814 N N . TYR A 1 101 ? -4.194 -0.109 -5.725 1.00 95.00 101 TYR A N 1
ATOM 815 C CA . TYR A 1 101 ? -5.030 -0.714 -4.691 1.00 95.00 101 TYR A CA 1
ATOM 816 C C . TYR A 1 101 ? -4.599 -0.281 -3.281 1.00 95.00 101 TYR A C 1
ATOM 818 O O . TYR A 1 101 ? -5.441 0.179 -2.508 1.00 95.00 101 TYR A O 1
ATOM 826 N N . ILE A 1 102 ? -3.301 -0.368 -2.961 1.00 94.62 102 ILE A N 1
ATOM 827 C CA . ILE A 1 102 ? -2.760 0.072 -1.665 1.00 94.62 102 ILE A CA 1
ATOM 828 C C . ILE A 1 102 ? -3.050 1.560 -1.460 1.00 94.62 102 ILE A C 1
ATOM 830 O O . ILE A 1 102 ? -3.592 1.955 -0.426 1.00 94.62 102 ILE A O 1
ATOM 834 N N . TRP A 1 103 ? -2.733 2.383 -2.458 1.00 95.38 103 TRP A N 1
ATOM 835 C CA . TRP A 1 103 ? -2.940 3.824 -2.394 1.00 95.38 103 TRP A CA 1
ATOM 836 C C . TRP A 1 103 ? -4.410 4.194 -2.160 1.00 95.38 103 TRP A C 1
ATOM 838 O O . TRP A 1 103 ? -4.707 4.988 -1.268 1.00 95.38 103 TRP A O 1
ATOM 848 N N . PHE A 1 104 ? -5.343 3.572 -2.887 1.00 94.56 104 PHE A N 1
ATOM 849 C CA . PHE A 1 104 ? -6.777 3.795 -2.707 1.00 94.56 104 PHE A CA 1
ATOM 850 C C . PHE A 1 104 ? -7.273 3.319 -1.342 1.00 94.56 104 PHE A C 1
ATOM 852 O O . PHE A 1 104 ? -8.010 4.052 -0.679 1.00 94.56 104 PHE A O 1
ATOM 859 N N . LEU A 1 105 ? -6.876 2.124 -0.893 1.00 94.50 105 LEU A N 1
ATOM 860 C CA . LEU A 1 105 ? -7.287 1.588 0.405 1.00 94.50 105 LEU A CA 1
ATOM 861 C C . LEU A 1 105 ? -6.882 2.545 1.531 1.00 94.50 105 LEU A C 1
ATOM 863 O O . LEU A 1 105 ? -7.730 2.989 2.307 1.00 94.50 105 LEU A O 1
ATOM 867 N N . TYR A 1 106 ? -5.605 2.922 1.577 1.00 93.44 106 TYR A N 1
ATOM 868 C CA . TYR A 1 106 ? -5.075 3.778 2.635 1.00 93.44 106 TYR A CA 1
ATOM 869 C C . TYR A 1 106 ? -5.499 5.239 2.487 1.00 93.44 106 TYR A C 1
ATOM 871 O O . TYR A 1 106 ? -5.749 5.895 3.495 1.00 93.44 106 TYR A O 1
ATOM 879 N N . GLY A 1 107 ? -5.704 5.729 1.263 1.00 91.44 107 GLY A N 1
ATOM 880 C CA . GLY A 1 107 ? -6.327 7.029 1.022 1.00 91.44 107 GLY A CA 1
ATOM 881 C C . GLY A 1 107 ? -7.756 7.086 1.563 1.00 91.44 107 GLY A C 1
ATOM 882 O O . GLY A 1 107 ? -8.134 8.053 2.222 1.00 91.44 107 GLY A O 1
ATOM 883 N N . THR A 1 108 ? -8.536 6.017 1.381 1.00 90.06 108 THR A N 1
ATOM 884 C CA . THR A 1 108 ? -9.905 5.930 1.915 1.00 90.06 108 THR A CA 1
ATOM 885 C C . THR A 1 108 ? -9.902 5.868 3.442 1.00 90.06 108 THR A C 1
ATOM 887 O O . THR A 1 108 ? -10.685 6.569 4.082 1.00 90.06 108 THR A O 1
ATOM 890 N N . ILE A 1 109 ? -9.000 5.078 4.040 1.00 88.88 109 ILE A N 1
ATOM 891 C CA . ILE A 1 109 ? -8.812 5.005 5.500 1.00 88.88 109 ILE A CA 1
ATOM 892 C C . ILE A 1 109 ? -8.445 6.383 6.062 1.00 88.88 109 ILE A C 1
ATOM 894 O O . ILE A 1 109 ? -9.042 6.830 7.045 1.00 88.88 109 ILE A O 1
ATOM 898 N N . TYR A 1 110 ? -7.511 7.074 5.407 1.00 86.38 110 TYR A N 1
ATOM 899 C CA . TYR A 1 110 ? -7.069 8.407 5.789 1.00 86.38 110 TYR A CA 1
ATOM 900 C C . TYR A 1 110 ? -8.218 9.418 5.719 1.00 86.38 110 TYR A C 1
ATOM 902 O O . TYR A 1 110 ? -8.543 10.039 6.727 1.00 86.38 110 TYR A O 1
ATOM 910 N N . VAL A 1 111 ? -8.909 9.532 4.580 1.00 85.19 111 VAL A N 1
ATOM 911 C CA . VAL A 1 111 ? -10.041 10.464 4.417 1.00 85.19 111 VAL A CA 1
ATOM 912 C C . VAL A 1 111 ? -11.149 10.176 5.430 1.00 85.19 111 VAL A C 1
ATOM 914 O O . VAL A 1 111 ? -11.655 11.099 6.069 1.00 85.19 111 VAL A O 1
ATOM 917 N N . LYS A 1 112 ? -11.485 8.898 5.645 1.00 81.69 112 LYS A N 1
ATOM 918 C CA . LYS A 1 112 ? -12.485 8.472 6.632 1.00 81.69 112 LYS A CA 1
ATOM 919 C C . LYS A 1 112 ? -12.135 8.945 8.045 1.00 81.69 112 LYS A C 1
ATOM 921 O O . LYS A 1 112 ? -13.028 9.365 8.777 1.00 81.69 112 LYS A O 1
ATOM 926 N N . ALA A 1 113 ? -10.854 8.906 8.413 1.00 75.50 113 ALA A N 1
ATOM 927 C CA . ALA A 1 113 ? -10.377 9.374 9.710 1.00 75.50 113 ALA A CA 1
ATOM 928 C C . ALA A 1 113 ? -10.485 10.900 9.895 1.00 75.50 113 ALA A C 1
ATOM 930 O O . ALA A 1 113 ? -10.499 11.347 11.037 1.00 75.50 113 ALA A O 1
ATOM 931 N N . PHE A 1 114 ? -10.564 11.682 8.812 1.00 68.69 114 PHE A N 1
ATOM 932 C CA . PHE A 1 114 ? -10.726 13.141 8.859 1.00 68.69 114 PHE A CA 1
ATOM 933 C C . PHE A 1 114 ? -12.180 13.612 8.710 1.00 68.69 114 PHE A C 1
ATOM 935 O O . PHE A 1 114 ? -12.521 14.670 9.233 1.00 68.69 114 PHE A O 1
ATOM 942 N N . TRP A 1 115 ? -13.027 12.871 7.986 1.00 62.06 115 TRP A N 1
ATOM 943 C CA . TRP A 1 115 ? -14.365 13.342 7.596 1.00 62.06 115 TRP A CA 1
ATOM 944 C C . TRP A 1 115 ? -15.538 12.760 8.393 1.00 62.06 115 TRP A C 1
ATOM 946 O O . TRP A 1 115 ? -16.578 13.406 8.440 1.00 62.06 115 TRP A O 1
ATOM 956 N N . LEU A 1 116 ? -15.412 11.586 9.024 1.00 55.50 116 LEU A N 1
ATOM 957 C CA . LEU A 1 116 ? -16.537 10.957 9.744 1.00 55.50 116 LEU A CA 1
ATOM 958 C C . LEU A 1 116 ? -16.682 11.370 11.221 1.00 55.50 116 LEU A C 1
ATOM 960 O O . LEU A 1 116 ? -17.550 10.835 11.903 1.00 55.50 116 LEU A O 1
ATOM 964 N N . ASP A 1 117 ? -15.879 12.322 11.702 1.00 47.28 117 ASP A N 1
ATOM 965 C CA . ASP A 1 117 ? -16.049 12.941 13.029 1.00 47.28 117 ASP A CA 1
ATOM 966 C C . ASP A 1 117 ? -16.891 14.248 12.967 1.00 47.28 117 ASP A C 1
ATOM 968 O O . ASP A 1 117 ? -16.824 15.074 13.880 1.00 47.28 117 ASP A O 1
ATOM 972 N N . LYS A 1 118 ? -17.685 14.451 11.901 1.00 40.56 118 LYS A N 1
ATOM 973 C CA . LYS A 1 118 ? -18.726 15.494 11.801 1.00 40.56 118 LYS A CA 1
ATOM 974 C C . LYS A 1 118 ? -20.113 14.893 11.619 1.00 40.56 118 LYS A C 1
ATOM 976 O O . LYS A 1 118 ? -20.251 14.002 10.753 1.00 40.56 118 LYS A O 1
#

Organism: Butyrivibrio fibrisolvens (NCBI:txid831)

Radius of gyration: 15.21 Å; chains: 1; bounding box: 36×36×42 Å

pLDDT: mean 86.89, std 8.87, range [40.56, 95.38]